Protein AF-A0A3D3KTR6-F1 (afdb_monomer_lite)

Sequence (83 aa):
MEVTATGLGPWPGEDPVEAARIIRGELGSPHLPFLAELPDRGVGSDALGRTAALLVEMAVDVQPYGWRLVDRPGKDFRRAASA

Structure (mmCIF, N/CA/C/O backbone):
data_AF-A0A3D3KTR6-F1
#
_entry.id   AF-A0A3D3KTR6-F1
#
loop_
_atom_site.group_PDB
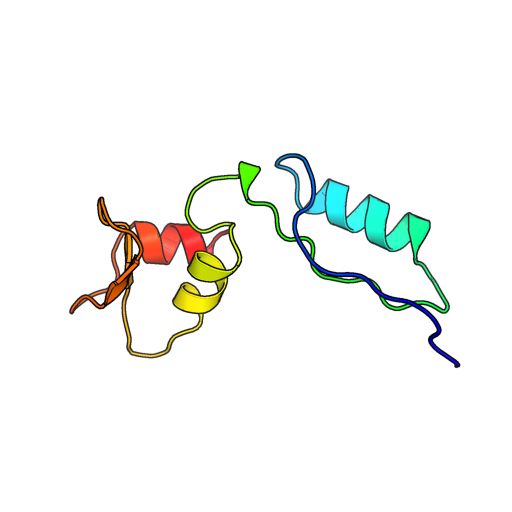_atom_site.id
_atom_site.type_symbol
_atom_site.label_atom_id
_atom_site.label_alt_id
_atom_site.label_comp_id
_atom_site.label_asym_id
_atom_site.label_entity_id
_atom_site.label_seq_id
_atom_site.pdbx_PDB_ins_code
_atom_site.Cartn_x
_atom_site.Cartn_y
_atom_site.Cartn_z
_atom_site.occupancy
_atom_site.B_iso_or_equiv
_atom_site.auth_seq_id
_atom_site.auth_comp_id
_atom_site.auth_asym_id
_atom_site.auth_atom_id
_atom_site.pdbx_PDB_model_num
ATOM 1 N N . MET A 1 1 ? 13.912 -21.855 -15.704 1.00 61.31 1 MET A N 1
ATOM 2 C CA . MET A 1 1 ? 13.812 -20.394 -15.885 1.00 61.31 1 MET A CA 1
ATOM 3 C C . MET A 1 1 ? 14.455 -19.778 -14.659 1.00 61.31 1 MET A C 1
ATOM 5 O O . MET A 1 1 ? 13.986 -20.053 -13.564 1.00 61.31 1 MET A O 1
ATOM 9 N N . GLU A 1 2 ? 15.591 -19.107 -14.828 1.00 82.56 2 GLU A N 1
ATOM 10 C CA . GLU A 1 2 ? 16.366 -18.544 -13.719 1.00 82.56 2 GLU A CA 1
ATOM 11 C C . GLU A 1 2 ? 15.991 -17.069 -13.555 1.00 82.56 2 GLU A C 1
ATOM 13 O O . GLU A 1 2 ? 16.173 -16.273 -14.474 1.00 82.56 2 GLU A O 1
ATOM 18 N N . VAL A 1 3 ? 15.400 -16.730 -12.409 1.00 85.69 3 VAL A N 1
ATOM 19 C CA . VAL A 1 3 ? 15.073 -15.349 -12.045 1.00 85.69 3 VAL A CA 1
ATOM 20 C C . VAL A 1 3 ? 16.304 -14.734 -11.397 1.00 85.69 3 VAL A C 1
ATOM 22 O O . VAL A 1 3 ? 16.794 -15.258 -10.402 1.00 85.69 3 VAL A O 1
ATOM 25 N N . THR A 1 4 ? 16.767 -13.600 -11.917 1.00 90.25 4 THR A N 1
ATOM 26 C CA . THR A 1 4 ? 17.991 -12.942 -11.426 1.00 90.25 4 THR A CA 1
ATOM 27 C C . THR A 1 4 ? 17.763 -11.576 -10.775 1.00 90.25 4 THR A C 1
ATOM 29 O O . THR A 1 4 ? 18.680 -11.062 -10.141 1.00 90.25 4 THR A O 1
ATOM 32 N N . ALA A 1 5 ? 16.565 -10.986 -10.885 1.00 91.69 5 ALA A N 1
ATOM 33 C CA . ALA A 1 5 ? 16.270 -9.671 -10.310 1.00 91.69 5 ALA A CA 1
ATOM 34 C C . ALA A 1 5 ? 14.785 -9.482 -9.955 1.00 91.69 5 ALA A C 1
ATOM 36 O O . ALA A 1 5 ? 13.895 -10.060 -10.586 1.00 91.69 5 ALA A O 1
ATOM 37 N N . THR A 1 6 ? 14.542 -8.641 -8.948 1.00 93.88 6 THR A N 1
ATOM 38 C CA . THR A 1 6 ? 13.242 -8.053 -8.599 1.00 93.88 6 THR A CA 1
ATOM 39 C C . THR A 1 6 ? 13.465 -6.754 -7.810 1.00 93.88 6 THR A C 1
ATOM 41 O O . THR A 1 6 ? 14.610 -6.391 -7.533 1.00 93.88 6 THR A O 1
ATOM 44 N N . GLY A 1 7 ? 12.389 -6.052 -7.458 1.00 92.00 7 GLY A N 1
ATOM 45 C CA . GLY A 1 7 ? 12.428 -4.787 -6.726 1.00 92.00 7 GLY A CA 1
ATOM 46 C C . GLY A 1 7 ? 11.389 -4.715 -5.608 1.00 92.00 7 GLY A C 1
ATOM 47 O O . GLY A 1 7 ? 10.571 -5.616 -5.436 1.00 92.00 7 GLY A O 1
ATOM 48 N N . LEU A 1 8 ? 11.446 -3.637 -4.830 1.00 92.12 8 LEU A N 1
ATOM 49 C CA . LEU A 1 8 ? 10.463 -3.279 -3.809 1.00 92.12 8 LEU A CA 1
ATOM 50 C C . LEU A 1 8 ? 10.547 -1.778 -3.509 1.00 92.12 8 LEU A C 1
ATOM 52 O O . LEU A 1 8 ? 11.536 -1.130 -3.857 1.00 92.12 8 LEU A O 1
ATOM 56 N N . GLY A 1 9 ? 9.546 -1.265 -2.796 1.00 90.31 9 GLY A N 1
ATOM 57 C CA . GLY A 1 9 ? 9.584 0.058 -2.187 1.00 90.31 9 GLY A CA 1
ATOM 58 C C . GLY A 1 9 ? 8.816 1.150 -2.939 1.00 90.31 9 GLY A C 1
ATOM 59 O O . GLY A 1 9 ? 8.063 0.860 -3.880 1.00 90.31 9 GLY A O 1
ATOM 60 N N . PRO A 1 10 ? 8.988 2.410 -2.489 1.00 94.00 10 PRO A N 1
ATOM 61 C CA . PRO A 1 10 ? 8.266 3.563 -3.009 1.00 94.00 10 PRO A CA 1
ATOM 62 C C . PRO A 1 10 ? 8.537 3.817 -4.490 1.00 94.00 10 PRO A C 1
ATOM 64 O O . PRO A 1 10 ? 9.680 3.801 -4.947 1.00 94.00 10 PRO A O 1
ATOM 67 N N . TRP A 1 11 ? 7.470 4.113 -5.218 1.00 95.31 11 TRP A N 1
ATOM 68 C CA . TRP A 1 11 ? 7.458 4.480 -6.621 1.00 95.31 11 TRP A CA 1
ATOM 69 C C . TRP A 1 11 ? 6.888 5.896 -6.763 1.00 95.31 11 TRP A C 1
ATOM 71 O O . TRP A 1 11 ? 5.896 6.211 -6.102 1.00 95.31 11 TRP A O 1
ATOM 81 N N . PRO A 1 12 ? 7.498 6.761 -7.589 1.00 94.81 12 PRO A N 1
ATOM 82 C CA . PRO A 1 12 ? 7.036 8.134 -7.743 1.00 94.81 12 PRO A CA 1
ATOM 83 C C . PRO A 1 12 ? 5.689 8.212 -8.469 1.00 94.81 12 PRO A C 1
ATOM 85 O O . PRO A 1 12 ? 5.449 7.492 -9.442 1.00 94.81 12 PRO A O 1
ATOM 88 N N . GLY A 1 13 ? 4.854 9.166 -8.059 1.00 95.56 13 GLY A N 1
ATOM 89 C CA . GLY A 1 13 ? 3.590 9.465 -8.721 1.00 95.56 13 GLY A CA 1
ATOM 90 C C . GLY A 1 13 ? 2.413 8.632 -8.219 1.00 95.56 13 GLY A C 1
ATOM 91 O O . GLY A 1 13 ? 2.485 7.917 -7.222 1.00 95.56 13 GLY A O 1
ATOM 92 N N . GLU A 1 14 ? 1.285 8.764 -8.916 1.00 96.38 14 GLU A N 1
ATOM 93 C CA . GLU A 1 14 ? -0.022 8.369 -8.378 1.00 96.38 14 GLU A CA 1
ATOM 94 C C . GLU A 1 14 ? -0.756 7.297 -9.208 1.00 96.38 14 GLU A C 1
ATOM 96 O O . GLU A 1 14 ? -1.811 6.818 -8.795 1.00 96.38 14 GLU A O 1
ATOM 101 N N . ASP A 1 15 ? -0.224 6.892 -10.366 1.00 95.62 15 ASP A N 1
ATOM 102 C CA . ASP A 1 15 ? -0.898 5.958 -11.280 1.00 95.62 15 ASP A CA 1
ATOM 103 C C . ASP A 1 15 ? -0.368 4.512 -11.127 1.00 95.62 15 ASP A C 1
ATOM 105 O O . ASP A 1 15 ? 0.749 4.209 -11.566 1.00 95.62 15 ASP A O 1
ATOM 109 N N . PRO A 1 16 ? -1.159 3.579 -10.554 1.00 93.00 16 PRO A N 1
ATOM 110 C CA . PRO A 1 16 ? -0.755 2.181 -10.402 1.00 93.00 16 PRO A CA 1
ATOM 111 C C . PRO A 1 16 ? -0.665 1.419 -11.724 1.00 93.00 16 PRO A C 1
ATOM 113 O O . PRO A 1 16 ? 0.120 0.474 -11.833 1.00 93.00 16 PRO A O 1
ATOM 116 N N . VAL A 1 17 ? -1.455 1.798 -12.730 1.00 95.88 17 VAL A N 1
ATOM 117 C CA . VAL A 1 17 ? -1.438 1.145 -14.040 1.00 95.88 17 VAL A CA 1
ATOM 118 C C . VAL A 1 17 ? -0.165 1.525 -14.777 1.00 95.88 17 VAL A C 1
ATOM 120 O O . VAL A 1 17 ? 0.474 0.652 -15.366 1.00 95.88 17 VAL A O 1
ATOM 123 N N . GLU A 1 18 ? 0.231 2.793 -14.711 1.00 97.31 18 GLU A N 1
ATOM 124 C CA . GLU A 1 18 ? 1.473 3.252 -15.328 1.00 97.31 18 GLU A CA 1
ATOM 125 C C . GLU A 1 18 ? 2.706 2.663 -14.637 1.00 97.31 18 GLU A C 1
ATOM 127 O O . GLU A 1 18 ? 3.576 2.108 -15.311 1.00 97.31 18 GLU A O 1
ATOM 132 N N . ALA A 1 19 ? 2.740 2.646 -13.300 1.00 96.19 19 ALA A N 1
ATOM 133 C CA . ALA A 1 19 ? 3.804 1.975 -12.552 1.00 96.19 19 ALA A CA 1
ATOM 134 C C . ALA A 1 19 ? 3.927 0.489 -12.946 1.00 96.19 19 ALA A C 1
ATOM 136 O O . ALA A 1 19 ? 5.019 0.002 -13.243 1.00 96.19 19 ALA A O 1
ATOM 137 N N . ALA A 1 20 ? 2.802 -0.230 -13.035 1.00 94.75 20 ALA A N 1
ATOM 138 C CA . ALA A 1 20 ? 2.793 -1.633 -13.446 1.00 94.75 20 ALA A CA 1
ATOM 139 C C . ALA A 1 20 ? 3.251 -1.836 -14.902 1.00 94.75 20 ALA A C 1
ATOM 141 O O . ALA A 1 20 ? 3.894 -2.845 -15.206 1.00 94.75 20 ALA A O 1
ATOM 142 N N . ARG A 1 21 ? 2.931 -0.904 -15.811 1.00 95.81 21 ARG A N 1
ATOM 143 C CA . ARG A 1 21 ? 3.408 -0.939 -17.203 1.00 95.81 21 ARG A CA 1
ATOM 144 C C . ARG A 1 21 ? 4.919 -0.787 -17.271 1.00 95.81 21 ARG A C 1
ATOM 146 O O . ARG A 1 21 ? 5.552 -1.620 -17.915 1.00 95.81 21 ARG A O 1
ATOM 153 N N . ILE A 1 22 ? 5.480 0.205 -16.579 1.00 96.31 22 ILE A N 1
ATOM 154 C CA . ILE A 1 22 ? 6.928 0.438 -16.546 1.00 96.31 22 ILE A CA 1
ATOM 155 C C . ILE A 1 22 ? 7.635 -0.775 -15.937 1.00 96.31 22 ILE A C 1
ATOM 157 O O . ILE A 1 22 ? 8.507 -1.353 -16.573 1.00 96.31 22 ILE A O 1
ATOM 161 N N . ILE A 1 23 ? 7.203 -1.247 -14.762 1.00 95.56 23 ILE A N 1
ATOM 162 C CA . ILE A 1 23 ? 7.820 -2.401 -14.085 1.00 95.56 23 ILE A CA 1
ATOM 163 C C . ILE A 1 23 ? 7.841 -3.638 -14.985 1.00 95.56 23 ILE A C 1
ATOM 165 O O . ILE A 1 23 ? 8.862 -4.320 -15.077 1.00 95.56 23 ILE A O 1
ATOM 169 N N . ARG A 1 24 ? 6.732 -3.941 -15.672 1.00 93.19 24 ARG A N 1
ATOM 170 C CA . ARG A 1 24 ? 6.694 -5.082 -16.596 1.00 93.19 24 ARG A CA 1
ATOM 171 C C . ARG A 1 24 ? 7.518 -4.862 -17.861 1.00 93.19 24 ARG A C 1
ATOM 173 O O . ARG A 1 24 ? 8.022 -5.848 -18.389 1.00 93.19 24 ARG A O 1
ATOM 180 N N . GLY A 1 25 ? 7.624 -3.626 -18.345 1.00 93.88 25 GLY A N 1
ATOM 181 C CA . GLY A 1 25 ? 8.449 -3.273 -19.499 1.00 93.88 25 GLY A CA 1
ATOM 182 C C . GLY A 1 25 ? 9.944 -3.416 -19.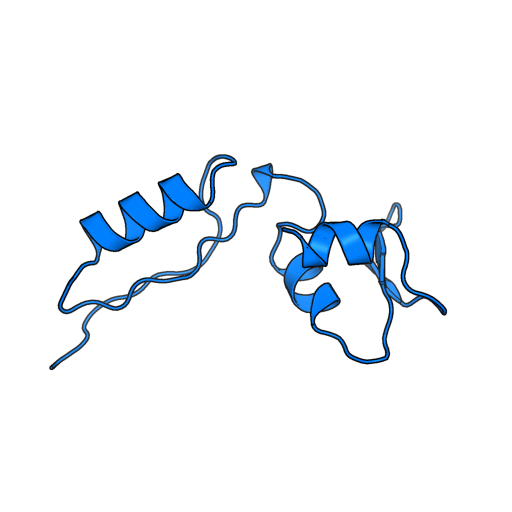216 1.00 93.88 25 GLY A C 1
ATOM 183 O O . GLY A 1 25 ? 10.654 -4.006 -20.022 1.00 93.88 25 GLY A O 1
ATOM 184 N N . GLU A 1 26 ? 10.391 -2.944 -18.051 1.00 93.12 26 GLU A N 1
ATOM 185 C CA . GLU A 1 26 ? 11.810 -2.913 -17.678 1.00 93.12 26 GLU A CA 1
ATOM 186 C C . GLU A 1 26 ? 12.317 -4.248 -17.115 1.00 93.12 26 GLU A C 1
ATOM 188 O O . GLU A 1 26 ? 13.403 -4.695 -17.475 1.00 93.12 26 GLU A O 1
ATOM 193 N N . LEU A 1 27 ? 11.552 -4.914 -16.235 1.00 91.81 27 LEU A N 1
ATOM 194 C CA . LEU A 1 27 ? 11.971 -6.203 -15.667 1.00 91.81 27 LEU A CA 1
ATOM 195 C C . LEU A 1 27 ? 11.615 -7.380 -16.582 1.00 91.81 27 LEU A C 1
ATOM 197 O O . LEU A 1 27 ? 12.445 -8.263 -16.772 1.00 91.81 27 LEU A O 1
ATOM 201 N N . GLY A 1 28 ? 10.416 -7.400 -17.173 1.00 81.81 28 GLY A N 1
ATOM 202 C CA . GLY A 1 28 ? 10.015 -8.411 -18.159 1.00 81.81 28 GLY A CA 1
ATOM 203 C C . GLY A 1 28 ? 10.364 -9.867 -17.796 1.00 81.81 28 GLY A C 1
ATOM 204 O O . GLY A 1 28 ? 10.505 -10.229 -16.635 1.00 81.81 28 GLY A O 1
ATOM 205 N N . SER A 1 29 ? 10.496 -10.729 -18.805 1.00 85.50 29 SER A N 1
ATOM 206 C CA . SER A 1 29 ? 11.108 -12.057 -18.643 1.00 85.50 29 SER A CA 1
ATOM 207 C C . SER A 1 29 ? 12.619 -11.934 -18.889 1.00 85.50 29 SER A C 1
ATOM 209 O O . SER A 1 29 ? 12.984 -11.326 -19.894 1.00 85.50 29 SER A O 1
ATOM 211 N N . PRO A 1 30 ? 13.505 -12.535 -18.066 1.00 90.38 30 PRO A N 1
ATOM 212 C CA . PRO A 1 30 ? 13.236 -13.594 -17.086 1.00 90.38 30 PRO A CA 1
ATOM 213 C C . PRO A 1 30 ? 13.048 -13.115 -15.633 1.00 90.38 30 PRO A C 1
ATOM 215 O O . PRO A 1 30 ? 12.955 -13.951 -14.734 1.00 90.38 30 PRO A O 1
ATOM 218 N N . HIS A 1 31 ? 13.053 -11.806 -15.377 1.00 91.38 31 HIS A N 1
ATOM 219 C CA . HIS A 1 31 ? 12.980 -11.251 -14.024 1.00 91.38 31 HIS A CA 1
ATOM 220 C C . HIS A 1 31 ? 11.551 -11.319 -13.447 1.00 91.38 31 HIS A C 1
ATOM 222 O O . HIS A 1 31 ? 10.592 -11.657 -14.142 1.00 91.38 31 HIS A O 1
ATOM 228 N N . LEU A 1 32 ? 11.393 -11.046 -12.146 1.00 91.56 32 LEU A N 1
ATOM 229 C CA . LEU A 1 32 ? 10.071 -11.024 -11.507 1.00 91.56 32 LEU A CA 1
ATOM 230 C C . LEU A 1 32 ? 9.593 -9.584 -11.278 1.00 91.56 32 LEU A C 1
ATOM 232 O O . LEU A 1 32 ? 10.272 -8.840 -10.560 1.00 91.56 32 LEU A O 1
ATOM 236 N N . PRO A 1 33 ? 8.422 -9.188 -11.820 1.00 92.81 33 PRO A N 1
ATOM 237 C CA . PRO A 1 33 ? 7.828 -7.891 -11.520 1.00 92.81 33 PRO A CA 1
ATOM 238 C C . PRO A 1 33 ? 7.416 -7.816 -10.046 1.00 92.81 33 PRO A C 1
ATOM 240 O O . PRO A 1 33 ? 7.095 -8.829 -9.424 1.00 92.81 33 PRO A O 1
ATOM 243 N N . PHE A 1 34 ? 7.391 -6.602 -9.504 1.00 92.06 34 PHE A N 1
ATOM 244 C CA . PHE A 1 34 ? 7.045 -6.335 -8.111 1.00 92.06 34 PHE A CA 1
ATOM 245 C C . PHE A 1 34 ? 5.860 -5.377 -7.998 1.00 92.06 34 PHE A C 1
ATOM 247 O O . PHE A 1 34 ? 5.499 -4.680 -8.947 1.00 92.06 34 PHE A O 1
ATOM 254 N N . LEU A 1 35 ? 5.239 -5.361 -6.820 1.00 90.44 35 LEU A N 1
ATOM 255 C CA . LEU A 1 35 ? 4.170 -4.425 -6.504 1.00 90.44 35 LEU A CA 1
ATOM 256 C C . LEU A 1 35 ? 4.778 -3.092 -6.059 1.00 90.44 35 LEU A C 1
ATOM 258 O O . LEU A 1 35 ? 5.371 -3.019 -4.985 1.00 90.44 35 LEU A O 1
ATOM 262 N N . ALA A 1 36 ? 4.600 -2.052 -6.869 1.00 93.38 36 ALA A N 1
ATOM 263 C CA . ALA A 1 36 ? 4.977 -0.689 -6.510 1.00 93.38 36 ALA A CA 1
ATOM 264 C C . ALA A 1 36 ? 4.220 -0.204 -5.261 1.00 93.38 36 ALA A C 1
ATOM 266 O O . ALA A 1 36 ? 3.012 -0.421 -5.126 1.00 93.38 36 ALA A O 1
ATOM 267 N N . GLU A 1 37 ? 4.915 0.486 -4.359 1.00 93.88 37 GLU A N 1
ATOM 268 C CA . GLU A 1 37 ? 4.283 1.270 -3.294 1.00 93.88 37 GLU A CA 1
ATOM 269 C C . GLU A 1 37 ? 4.091 2.703 -3.795 1.00 93.88 37 GLU A C 1
ATOM 271 O O . GLU A 1 37 ? 5.052 3.320 -4.233 1.00 93.88 37 GLU A O 1
ATOM 276 N N . LEU A 1 38 ? 2.873 3.247 -3.749 1.00 94.94 38 LEU A N 1
ATOM 277 C CA . LEU A 1 38 ? 2.556 4.568 -4.315 1.00 94.94 38 LEU A CA 1
ATOM 278 C C . LEU A 1 38 ? 2.078 5.516 -3.207 1.00 94.94 38 LEU A C 1
ATOM 280 O O . LEU A 1 38 ? 0.885 5.823 -3.141 1.00 94.94 38 LEU A O 1
ATOM 284 N N . PRO A 1 39 ? 2.971 5.953 -2.296 1.00 94.00 39 PRO A N 1
ATOM 285 C CA . PRO A 1 39 ? 2.585 6.779 -1.153 1.00 94.00 39 PRO A CA 1
ATOM 286 C C . PRO A 1 39 ? 2.002 8.141 -1.564 1.00 94.00 39 PRO A C 1
ATOM 288 O O . PRO A 1 39 ? 1.178 8.687 -0.829 1.00 94.00 39 PRO A O 1
ATOM 291 N N . ASP A 1 40 ? 2.354 8.657 -2.747 1.00 95.19 40 ASP A N 1
ATOM 292 C CA . ASP A 1 40 ? 1.858 9.941 -3.264 1.00 95.19 40 ASP A CA 1
ATOM 293 C C . ASP A 1 40 ? 0.341 9.926 -3.524 1.00 95.19 40 ASP A C 1
ATOM 295 O O . ASP A 1 40 ? -0.309 10.964 -3.440 1.00 95.19 40 ASP A O 1
ATOM 299 N N . ARG A 1 41 ? -0.274 8.742 -3.706 1.00 93.44 41 ARG A N 1
ATOM 300 C CA . ARG A 1 41 ? -1.746 8.584 -3.784 1.00 93.44 41 ARG A CA 1
ATOM 301 C C . ARG A 1 41 ? -2.461 8.933 -2.476 1.00 93.44 41 ARG A C 1
ATOM 303 O O . ARG A 1 41 ? -3.692 8.969 -2.415 1.00 93.44 41 ARG A O 1
ATOM 310 N N . GLY A 1 42 ? -1.692 9.180 -1.421 1.00 91.25 42 GLY A N 1
ATOM 311 C CA . GLY A 1 42 ? -2.160 9.627 -0.127 1.00 91.25 42 GLY A CA 1
ATOM 312 C C . GLY A 1 42 ? 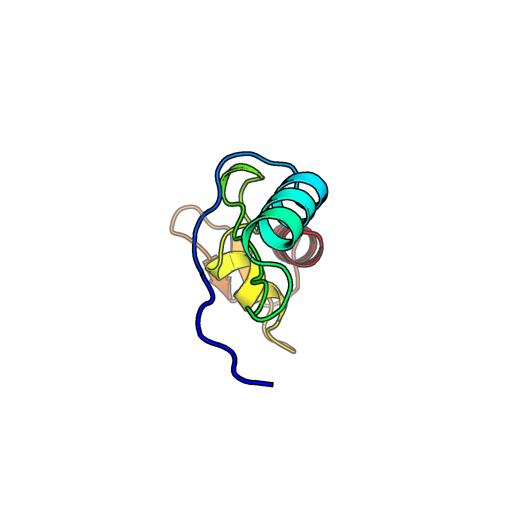-2.347 8.494 0.872 1.00 91.25 42 GLY A C 1
ATOM 313 O O . GLY A 1 42 ? -2.095 7.316 0.609 1.00 91.25 42 GLY A O 1
ATOM 314 N N . VAL A 1 43 ? -2.808 8.894 2.056 1.00 90.00 43 VAL A N 1
ATOM 315 C CA . VAL A 1 43 ? -2.973 8.042 3.238 1.00 90.00 43 VAL A CA 1
ATOM 316 C C . VAL A 1 43 ? -3.695 6.739 2.900 1.00 90.00 43 VAL A C 1
ATOM 318 O O . VAL A 1 43 ? -4.803 6.766 2.362 1.00 90.00 43 VAL A O 1
ATOM 321 N N . GLY A 1 44 ? -3.095 5.609 3.274 1.00 90.50 44 GLY A N 1
ATOM 322 C CA . GLY A 1 44 ? -3.632 4.282 2.968 1.00 90.50 44 GLY A CA 1
ATOM 323 C C . GLY A 1 44 ? -2.911 3.588 1.816 1.00 90.50 44 GLY A C 1
ATOM 324 O O . GLY A 1 44 ? -2.929 2.365 1.764 1.00 90.50 44 GLY A O 1
ATOM 325 N N . SER A 1 45 ? -2.248 4.352 0.944 1.00 92.88 45 SER A N 1
ATOM 326 C CA . SER A 1 45 ? -1.502 3.828 -0.212 1.00 92.88 45 SER A CA 1
ATOM 327 C C . SER A 1 45 ? -0.048 3.478 0.116 1.00 92.88 45 SER A C 1
ATOM 329 O O . SER A 1 45 ? 0.633 2.816 -0.669 1.00 92.88 45 SER A O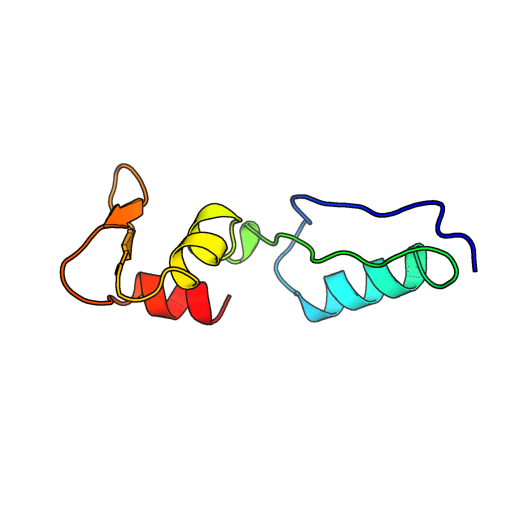 1
ATOM 331 N N . ASP A 1 46 ? 0.420 3.904 1.289 1.00 90.62 46 ASP A N 1
ATOM 332 C CA . ASP A 1 46 ? 1.683 3.480 1.879 1.00 90.62 46 ASP A CA 1
ATOM 333 C C . ASP A 1 46 ? 1.629 2.016 2.364 1.00 90.62 46 ASP A C 1
ATOM 335 O O . ASP A 1 46 ? 0.561 1.408 2.502 1.00 90.62 46 ASP A O 1
ATOM 339 N N . ALA A 1 47 ? 2.801 1.439 2.640 1.00 90.06 47 ALA A N 1
ATOM 340 C CA . ALA A 1 47 ? 2.916 0.047 3.068 1.00 90.06 47 ALA A CA 1
ATOM 341 C C . ALA A 1 47 ? 2.140 -0.256 4.362 1.00 90.06 47 ALA A C 1
ATOM 343 O O . ALA A 1 47 ? 1.598 -1.354 4.510 1.00 90.06 47 ALA A O 1
ATOM 344 N N . LEU A 1 48 ? 2.064 0.700 5.294 1.00 91.38 48 LEU A N 1
ATOM 345 C CA . LEU A 1 48 ? 1.397 0.509 6.577 1.00 91.38 48 LEU A CA 1
ATOM 346 C C . LEU A 1 48 ? -0.119 0.466 6.380 1.00 91.38 48 LEU A C 1
ATOM 348 O O . LEU A 1 48 ? -0.749 -0.497 6.808 1.00 91.38 48 LEU A O 1
ATOM 352 N N . GLY A 1 49 ? -0.692 1.448 5.683 1.00 92.06 49 GLY A N 1
ATOM 353 C CA . GLY A 1 49 ? -2.122 1.486 5.383 1.00 92.06 49 GLY A CA 1
ATOM 354 C C . GLY A 1 49 ? -2.597 0.248 4.626 1.00 92.06 49 GLY A C 1
ATOM 355 O O . GLY A 1 49 ? -3.540 -0.415 5.062 1.00 92.06 49 GLY A O 1
ATOM 356 N N . ARG A 1 50 ? -1.880 -0.134 3.562 1.00 91.38 50 ARG A N 1
ATOM 357 C CA . ARG A 1 50 ? -2.165 -1.360 2.802 1.00 91.38 50 ARG A CA 1
ATOM 358 C C . ARG A 1 50 ? -2.116 -2.611 3.670 1.00 91.38 50 ARG A C 1
ATOM 360 O O . ARG A 1 50 ?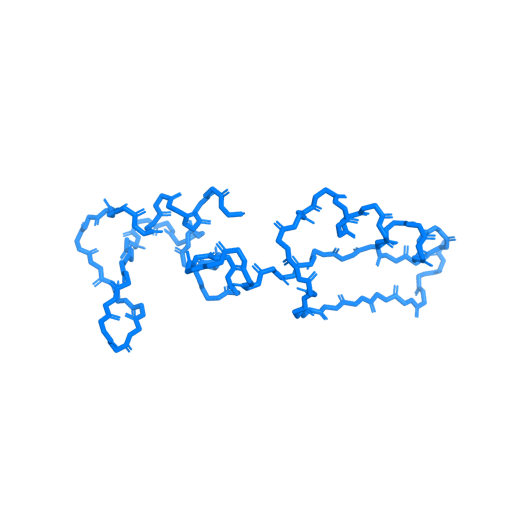 -2.997 -3.457 3.568 1.00 91.38 50 ARG A O 1
ATOM 367 N N . THR A 1 51 ? -1.100 -2.737 4.521 1.00 92.12 51 THR A N 1
ATOM 368 C CA . THR A 1 51 ? -0.975 -3.894 5.421 1.00 92.12 51 THR A CA 1
ATOM 369 C C . THR A 1 51 ? -2.101 -3.907 6.448 1.00 92.12 51 THR A C 1
ATOM 371 O O . THR A 1 51 ? -2.679 -4.956 6.717 1.00 92.12 51 THR A O 1
ATOM 374 N N . ALA A 1 52 ? -2.459 -2.747 6.994 1.00 93.31 52 ALA A N 1
ATOM 375 C CA . ALA A 1 52 ? -3.511 -2.632 7.989 1.00 93.31 52 ALA A CA 1
ATOM 376 C C . ALA A 1 52 ? -4.898 -2.996 7.427 1.00 93.31 52 ALA A C 1
ATOM 378 O O . ALA A 1 52 ? -5.716 -3.566 8.144 1.00 93.31 52 ALA A O 1
ATOM 379 N N . ALA A 1 53 ? -5.141 -2.761 6.132 1.00 90.94 53 ALA A N 1
ATOM 380 C CA . ALA A 1 53 ? -6.354 -3.208 5.443 1.00 90.94 53 ALA A CA 1
ATOM 381 C C . ALA A 1 53 ? -6.467 -4.743 5.301 1.00 90.94 53 ALA A C 1
ATOM 383 O O . ALA A 1 53 ? -7.564 -5.252 5.076 1.00 90.94 53 ALA A O 1
ATOM 384 N N . LEU A 1 54 ? -5.364 -5.490 5.449 1.00 92.88 54 LEU A N 1
ATOM 385 C CA . LEU A 1 54 ? -5.353 -6.960 5.402 1.00 92.88 54 LEU A CA 1
ATOM 386 C C . LEU A 1 54 ? -5.685 -7.610 6.753 1.00 92.88 54 LEU A C 1
ATOM 388 O O . LEU A 1 54 ? -5.830 -8.831 6.831 1.00 92.88 54 LEU A O 1
ATOM 392 N N . LEU A 1 55 ? -5.775 -6.822 7.827 1.00 92.38 55 LEU A N 1
ATOM 393 C CA . LEU A 1 55 ? -5.999 -7.338 9.170 1.00 92.38 55 LEU A CA 1
ATOM 394 C C . LEU A 1 55 ? -7.466 -7.743 9.361 1.00 92.38 55 LEU A C 1
ATOM 396 O O . LEU A 1 55 ? -8.378 -6.916 9.367 1.00 92.38 55 LEU A O 1
ATOM 400 N N . VAL A 1 56 ? -7.690 -9.043 9.537 1.00 92.75 56 VAL A N 1
ATOM 401 C CA . VAL A 1 56 ? -9.019 -9.619 9.768 1.00 92.75 56 VAL A CA 1
ATOM 402 C C . VAL A 1 56 ? -9.461 -9.338 11.203 1.00 92.75 56 VAL A C 1
ATOM 404 O O . VAL A 1 56 ? -8.679 -9.511 12.133 1.00 92.75 56 VAL A O 1
ATOM 407 N N . GLU A 1 57 ? -10.706 -8.877 11.367 1.00 92.31 57 GLU A N 1
ATOM 408 C CA . GLU A 1 57 ? -11.333 -8.557 12.666 1.00 92.31 57 GLU A CA 1
ATOM 409 C C . GLU A 1 57 ? -10.592 -7.507 13.519 1.00 92.31 57 GLU A C 1
ATOM 411 O O . GLU A 1 57 ? -10.961 -7.254 14.663 1.00 92.31 57 GLU A O 1
ATOM 416 N N . MET A 1 58 ? -9.592 -6.829 12.952 1.00 94.38 58 MET A N 1
ATOM 417 C CA . MET A 1 58 ? -8.819 -5.776 13.608 1.00 94.38 58 MET A CA 1
ATOM 418 C C . MET A 1 58 ? -8.915 -4.496 12.785 1.00 94.38 58 MET A C 1
ATOM 420 O O . MET A 1 58 ? -8.085 -4.216 11.921 1.00 94.38 58 MET A O 1
ATOM 424 N N . ALA A 1 59 ? -9.966 -3.720 13.037 1.00 93.56 59 ALA A N 1
ATOM 425 C CA . ALA A 1 59 ? -10.177 -2.465 12.336 1.00 93.56 59 ALA A CA 1
ATOM 426 C C . ALA A 1 59 ? -9.131 -1.412 12.733 1.00 93.56 59 ALA A C 1
ATOM 428 O O . ALA A 1 59 ? -8.712 -1.330 13.889 1.00 93.56 59 ALA A O 1
ATOM 429 N N . VAL A 1 60 ? -8.753 -0.571 11.767 1.00 93.56 60 VAL A N 1
ATOM 430 C CA . VAL A 1 60 ? -7.838 0.559 11.961 1.00 93.56 60 VAL A CA 1
ATOM 431 C C . VAL A 1 60 ? -8.408 1.856 11.390 1.00 93.56 60 VAL A C 1
ATOM 433 O O . VAL A 1 60 ? -9.191 1.828 10.441 1.00 93.56 60 VAL A O 1
ATOM 436 N N . ASP A 1 61 ? -7.980 2.991 11.938 1.00 94.25 61 ASP A N 1
ATOM 437 C CA . ASP A 1 61 ? -8.231 4.324 11.377 1.00 94.25 61 ASP A CA 1
ATOM 438 C C . ASP A 1 61 ? -6.989 5.213 11.550 1.00 94.25 61 ASP A C 1
ATOM 440 O O . ASP A 1 61 ? -6.129 4.963 12.408 1.00 94.25 61 ASP A O 1
ATOM 444 N N . VAL A 1 62 ? -6.890 6.265 10.735 1.00 94.06 62 VAL A N 1
ATOM 445 C CA . VAL A 1 62 ? -5.756 7.195 10.773 1.00 94.06 62 VAL A CA 1
ATOM 446 C C . VAL A 1 62 ? -6.051 8.291 11.785 1.00 94.06 62 VAL A C 1
ATOM 448 O O . VAL A 1 62 ? -7.062 8.987 11.714 1.00 94.06 62 VAL A O 1
ATOM 451 N N . GLN A 1 63 ? -5.142 8.474 12.737 1.00 92.62 63 GLN A N 1
ATOM 452 C CA . GLN A 1 63 ? -5.219 9.509 13.764 1.00 92.62 63 GLN A CA 1
ATOM 453 C C . GLN A 1 63 ? -4.018 10.466 13.653 1.00 92.62 63 GLN A C 1
ATOM 455 O O . GLN A 1 63 ? -3.055 10.156 12.951 1.00 92.62 63 GLN A O 1
ATOM 460 N N . PRO A 1 64 ? -4.016 11.622 14.352 1.00 93.69 64 PRO A N 1
ATOM 461 C CA . PRO A 1 64 ? -2.928 12.605 14.250 1.00 93.69 64 PRO A CA 1
ATOM 462 C C . PRO A 1 64 ? -1.518 12.059 14.524 1.00 93.69 64 PRO A C 1
ATOM 464 O O . PRO A 1 64 ? -0.544 12.613 14.030 1.00 93.69 64 PRO A O 1
ATOM 467 N N . TYR A 1 65 ? -1.409 10.970 15.291 1.00 90.19 65 TYR A N 1
ATOM 468 C CA . TYR A 1 65 ? -0.141 10.314 15.626 1.00 90.19 65 TYR A CA 1
ATOM 469 C C . TYR A 1 65 ? 0.077 8.987 14.879 1.00 90.19 65 TYR A C 1
ATOM 471 O O . TYR A 1 65 ? 0.897 8.176 15.300 1.00 90.19 65 TYR A O 1
ATOM 479 N N . GLY A 1 66 ? -0.665 8.750 13.793 1.00 90.94 66 GLY A N 1
ATOM 480 C CA . GLY A 1 66 ? -0.564 7.552 12.962 1.00 90.94 66 GLY A CA 1
ATOM 481 C C . GLY A 1 66 ? -1.767 6.618 13.077 1.00 90.94 66 GLY A C 1
ATOM 482 O O . GLY A 1 66 ? -2.828 6.982 13.587 1.00 90.94 66 GLY A O 1
ATOM 483 N N . TRP A 1 67 ? -1.597 5.404 12.565 1.00 92.56 67 TRP A N 1
ATOM 484 C CA . TRP A 1 67 ? -2.633 4.375 12.532 1.00 92.56 67 TRP A CA 1
ATOM 485 C C . TRP A 1 67 ? -2.918 3.817 13.925 1.00 92.56 67 TRP A C 1
ATOM 487 O O . TRP A 1 67 ? -1.996 3.520 14.687 1.00 92.56 67 TRP A O 1
ATOM 497 N N . ARG A 1 68 ? -4.201 3.648 14.256 1.00 94.50 68 ARG A N 1
ATOM 498 C CA . ARG A 1 68 ? -4.639 3.038 15.517 1.00 94.50 68 ARG A CA 1
ATOM 499 C C . ARG A 1 68 ? -5.685 1.965 15.289 1.00 94.50 68 ARG A C 1
ATOM 501 O O . ARG A 1 68 ? -6.526 2.115 14.409 1.00 94.50 68 ARG A O 1
ATOM 508 N N . LEU A 1 69 ? -5.653 0.938 16.138 1.00 94.69 69 LEU A N 1
ATOM 509 C CA . LEU A 1 69 ? -6.743 -0.026 16.259 1.00 94.69 69 LEU A CA 1
ATOM 510 C C . LEU A 1 69 ? -7.998 0.665 16.797 1.00 94.69 69 LEU A C 1
ATOM 512 O O . LEU A 1 69 ? -7.918 1.517 17.685 1.00 94.69 69 LEU A O 1
ATOM 516 N N . VAL A 1 70 ? -9.144 0.283 16.249 1.00 95.56 70 VAL A N 1
ATOM 517 C CA . VAL A 1 70 ? -10.463 0.814 16.597 1.00 95.56 70 VAL A CA 1
ATOM 518 C C . VAL A 1 70 ? -11.492 -0.314 16.634 1.00 95.56 70 VAL A C 1
ATOM 520 O O . VAL A 1 70 ? -11.299 -1.364 16.029 1.00 95.56 70 VAL A O 1
ATOM 523 N N . ASP A 1 71 ? -12.618 -0.082 17.307 1.00 95.12 71 ASP A N 1
ATOM 524 C CA . ASP A 1 71 ? -13.654 -1.110 17.485 1.00 95.12 71 ASP A CA 1
ATOM 525 C C . ASP A 1 71 ? -14.396 -1.473 16.186 1.00 95.12 71 ASP A C 1
ATOM 527 O O . ASP A 1 71 ? -15.037 -2.521 16.108 1.00 95.12 71 ASP A O 1
ATOM 531 N N . ARG A 1 72 ? -14.403 -0.581 15.182 1.00 91.75 72 ARG A N 1
ATOM 532 C CA . ARG A 1 72 ? -15.174 -0.742 13.935 1.00 91.75 72 ARG A CA 1
ATOM 533 C C . ARG A 1 72 ? -14.450 -0.133 12.730 1.00 91.75 72 ARG A C 1
ATOM 535 O O . ARG A 1 72 ? -13.822 0.911 12.887 1.00 91.75 72 ARG A O 1
ATOM 542 N N . PRO A 1 73 ? -14.576 -0.723 11.526 1.00 90.31 73 PRO A N 1
ATOM 543 C CA . PRO A 1 73 ? -13.923 -0.213 10.323 1.00 90.31 73 PRO A CA 1
ATOM 544 C C . PRO A 1 73 ? -14.446 1.174 9.938 1.00 90.31 73 PRO A C 1
ATOM 546 O O . PRO A 1 73 ? -15.652 1.387 9.786 1.00 90.31 73 PRO A O 1
ATOM 549 N N . GLY A 1 74 ? -13.511 2.109 9.769 1.00 89.88 74 GLY A N 1
ATOM 550 C CA . GLY A 1 74 ? -13.780 3.498 9.421 1.00 89.88 74 GLY A CA 1
ATOM 551 C C . GLY A 1 74 ? -13.614 3.813 7.934 1.00 89.88 74 GLY A C 1
ATOM 552 O O . GLY A 1 74 ? -13.590 2.948 7.051 1.00 89.88 74 GLY A O 1
ATOM 553 N N . LYS A 1 75 ? -13.533 5.110 7.632 1.00 90.75 75 LYS A N 1
ATOM 554 C CA . LYS A 1 75 ? -13.299 5.600 6.265 1.00 90.75 75 LYS A CA 1
ATOM 555 C C . LYS A 1 75 ? -11.876 5.286 5.795 1.00 90.75 75 LYS A C 1
ATOM 557 O O . LYS A 1 75 ? -11.697 5.021 4.608 1.00 90.75 75 LYS A O 1
ATOM 562 N N . ASP A 1 76 ? -10.897 5.296 6.701 1.00 91.31 76 ASP A N 1
ATOM 563 C CA . ASP A 1 76 ? -9.494 5.145 6.327 1.00 91.31 76 ASP A CA 1
ATOM 564 C C . ASP A 1 76 ? -9.180 3.676 6.034 1.00 91.31 76 ASP A C 1
ATOM 566 O O . ASP A 1 76 ? -8.465 3.391 5.077 1.00 91.31 76 ASP A O 1
ATOM 570 N N . PHE A 1 77 ? -9.840 2.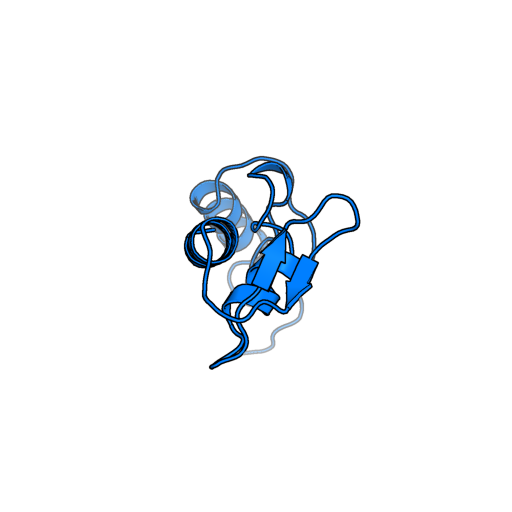744 6.736 1.00 88.38 77 PHE A N 1
ATOM 571 C CA . PHE A 1 77 ? -9.844 1.322 6.380 1.00 88.38 77 PHE A CA 1
ATOM 572 C C . PHE A 1 77 ? -10.319 1.089 4.936 1.00 88.38 77 PHE A C 1
ATOM 574 O O . PHE A 1 77 ? -9.656 0.412 4.154 1.00 88.38 77 PHE A O 1
ATOM 581 N N . ARG A 1 78 ? -11.449 1.698 4.541 1.00 87.38 78 ARG A N 1
ATOM 582 C CA . ARG A 1 78 ? -11.970 1.586 3.165 1.00 87.38 78 ARG A CA 1
ATOM 583 C C . ARG A 1 78 ? -11.042 2.226 2.138 1.00 87.38 78 ARG A C 1
ATOM 585 O O . ARG A 1 78 ? -10.871 1.667 1.061 1.00 87.38 78 ARG A O 1
ATOM 592 N N . ARG A 1 79 ? -10.446 3.375 2.470 1.00 87.50 79 ARG A N 1
ATOM 593 C CA . ARG A 1 79 ? -9.479 4.052 1.600 1.00 87.50 79 ARG A CA 1
ATOM 594 C C . ARG A 1 79 ? -8.259 3.167 1.350 1.00 87.50 79 ARG A C 1
ATOM 596 O O . ARG A 1 79 ? -7.910 2.969 0.194 1.00 87.50 79 ARG A O 1
ATOM 603 N N . ALA A 1 80 ? -7.677 2.598 2.403 1.00 88.62 80 ALA A N 1
ATOM 604 C CA . ALA A 1 80 ? -6.533 1.697 2.298 1.00 88.62 80 ALA A CA 1
ATOM 605 C C . ALA A 1 80 ? -6.858 0.396 1.547 1.00 88.62 80 ALA A C 1
ATOM 607 O O . ALA A 1 80 ? -6.042 -0.072 0.765 1.00 88.62 80 ALA A O 1
ATOM 608 N N . ALA A 1 81 ? -8.062 -0.159 1.717 1.00 86.44 81 ALA A N 1
ATOM 609 C CA . ALA A 1 81 ? -8.502 -1.334 0.959 1.00 86.44 81 ALA A CA 1
ATOM 610 C C . ALA A 1 81 ? -8.708 -1.055 -0.544 1.00 86.44 81 ALA A C 1
ATOM 612 O O . ALA A 1 81 ? -8.647 -1.975 -1.355 1.00 86.44 81 ALA A O 1
ATOM 613 N N . SER A 1 82 ? -8.985 0.199 -0.915 1.00 82.88 82 SER A N 1
ATOM 614 C CA . SER A 1 82 ? -9.134 0.637 -2.312 1.00 82.88 82 SER A CA 1
ATOM 615 C C . SER A 1 82 ? -7.846 1.169 -2.947 1.00 82.88 82 SER A C 1
ATOM 617 O O . SER A 1 82 ? -7.867 1.548 -4.121 1.00 82.88 82 SER A O 1
ATOM 619 N N . ALA A 1 83 ? -6.776 1.281 -2.155 1.00 78.50 83 ALA A N 1
ATOM 620 C CA . ALA A 1 83 ? -5.509 1.857 -2.579 1.00 78.50 83 ALA A CA 1
ATOM 621 C C . ALA A 1 83 ? -4.759 0.926 -3.537 1.00 78.50 83 ALA A C 1
ATOM 623 O O . ALA A 1 83 ? -4.685 -0.293 -3.277 1.00 78.50 83 ALA A O 1
#

Radius of gyration: 15.32 Å; chains: 1; bounding box: 33×33×37 Å

pLDDT: mean 91.56, std 4.77, range [61.31, 97.31]

Secondary structure (DSSP, 8-state):
--------SB-SSS-HHHHHHHHHHHHTTTSPP---B-GGG-TTSSHHHHHHTT-TT--EEEETTEEEE-SS--HHHHHHHT-

Foldseek 3Di:
DDADDEDEDADEDADQVVVQVVQCVVQPPPHDGDRHQHCVVDQLSHPVNLVQLVDPQFAWDADPVGIDTDNDHDPSSVVNVVD